Protein AF-A0A6S7GNX2-F1 (afdb_monomer)

pLDDT: mean 70.69, std 18.62, range [35.16, 94.69]

Structure (mmCIF, N/CA/C/O backbone):
data_AF-A0A6S7GNX2-F1
#
_entry.id   AF-A0A6S7GNX2-F1
#
loop_
_atom_site.group_PDB
_atom_site.id
_atom_site.type_symbol
_atom_site.label_atom_id
_atom_site.label_alt_id
_atom_site.label_comp_id
_atom_site.label_asym_id
_atom_site.label_entity_id
_atom_site.label_seq_id
_atom_site.pdbx_PDB_ins_code
_atom_site.Cartn_x
_atom_site.Cartn_y
_atom_site.Cartn_z
_atom_site.occupancy
_atom_site.B_iso_or_equiv
_atom_site.auth_seq_id
_atom_site.auth_comp_id
_atom_site.auth_asym_id
_atom_site.auth_atom_id
_atom_site.pdbx_PDB_model_num
ATOM 1 N N . MET A 1 1 ? 49.509 -29.973 0.282 1.00 56.88 1 MET A N 1
ATOM 2 C CA . MET A 1 1 ? 49.301 -30.378 -1.133 1.00 56.88 1 MET A CA 1
ATOM 3 C C . MET A 1 1 ? 48.163 -29.612 -1.832 1.00 56.88 1 MET A C 1
ATOM 5 O O . MET A 1 1 ? 48.288 -29.358 -3.022 1.00 56.88 1 MET A O 1
ATOM 9 N N . PHE A 1 2 ? 47.098 -29.191 -1.129 1.00 43.00 2 PHE A N 1
ATOM 10 C CA . PHE A 1 2 ? 45.955 -28.465 -1.721 1.00 43.00 2 PHE A CA 1
ATOM 11 C C . PHE A 1 2 ? 46.234 -26.996 -2.093 1.00 43.00 2 PHE A C 1
ATOM 13 O O . PHE A 1 2 ? 45.853 -26.565 -3.177 1.00 43.00 2 PHE A O 1
ATOM 20 N N . LEU A 1 3 ? 46.995 -26.259 -1.276 1.00 42.00 3 LEU A N 1
ATOM 21 C CA . LEU A 1 3 ? 47.320 -24.846 -1.542 1.00 42.00 3 LEU A CA 1
ATOM 22 C C . LEU A 1 3 ? 48.145 -24.640 -2.831 1.00 42.00 3 LEU A C 1
ATOM 24 O O . LEU A 1 3 ? 47.982 -23.649 -3.529 1.00 42.00 3 LEU A O 1
ATOM 28 N N . SER A 1 4 ? 48.963 -25.626 -3.219 1.00 51.81 4 SER A N 1
ATOM 29 C CA . SER A 1 4 ? 49.798 -25.559 -4.430 1.00 51.81 4 SER A CA 1
ATOM 30 C C . SER A 1 4 ? 49.011 -25.722 -5.738 1.00 51.81 4 SER A C 1
ATOM 32 O O . SER A 1 4 ? 49.467 -25.275 -6.793 1.00 51.81 4 SER A O 1
ATOM 34 N N . LYS A 1 5 ? 47.843 -26.376 -5.696 1.00 50.72 5 LYS A N 1
ATOM 35 C CA . LYS A 1 5 ? 46.992 -26.547 -6.883 1.00 50.72 5 LYS A CA 1
ATOM 36 C C . LYS A 1 5 ? 46.181 -25.284 -7.168 1.00 50.72 5 LYS A C 1
ATOM 38 O O . LYS A 1 5 ? 46.063 -24.906 -8.326 1.00 50.72 5 LYS A O 1
ATOM 43 N N . VAL A 1 6 ? 45.716 -24.597 -6.122 1.00 56.31 6 VAL A N 1
ATOM 44 C CA . VAL A 1 6 ? 44.942 -23.351 -6.245 1.00 56.31 6 VAL A CA 1
ATOM 45 C C . VAL A 1 6 ? 45.803 -22.215 -6.802 1.00 56.31 6 VAL A C 1
ATOM 47 O O . VAL A 1 6 ? 45.380 -21.543 -7.738 1.00 56.31 6 VAL A O 1
ATOM 50 N N . SER A 1 7 ? 47.049 -22.063 -6.336 1.00 53.38 7 SER A N 1
ATOM 51 C CA . SER A 1 7 ? 47.962 -21.051 -6.895 1.00 53.38 7 SER A CA 1
ATOM 52 C C . SER A 1 7 ? 48.277 -21.287 -8.372 1.00 53.38 7 SER A C 1
ATOM 54 O O . SER A 1 7 ? 48.359 -20.333 -9.136 1.00 53.38 7 SER A O 1
ATOM 56 N N . ARG A 1 8 ? 48.406 -22.549 -8.806 1.00 56.16 8 ARG A N 1
ATOM 57 C CA . ARG A 1 8 ? 48.623 -22.863 -10.227 1.00 56.16 8 ARG A CA 1
ATOM 58 C C . ARG A 1 8 ? 47.392 -22.582 -11.083 1.00 56.16 8 ARG A C 1
ATOM 60 O O . ARG A 1 8 ? 47.559 -22.182 -12.227 1.00 56.16 8 ARG A O 1
ATOM 67 N N . LEU A 1 9 ? 46.187 -22.760 -10.539 1.00 59.94 9 LEU A N 1
ATOM 68 C CA . LEU A 1 9 ? 44.942 -22.449 -11.242 1.00 59.94 9 LEU A CA 1
ATOM 69 C C . LEU A 1 9 ? 44.762 -20.935 -11.427 1.00 59.94 9 LEU A C 1
ATOM 71 O O . LEU A 1 9 ? 44.401 -20.496 -12.511 1.00 59.94 9 LEU A O 1
ATOM 75 N N . LEU A 1 10 ? 45.082 -20.145 -10.397 1.00 59.53 10 LEU A N 1
ATOM 76 C CA . LEU A 1 10 ? 45.008 -18.681 -10.446 1.00 59.53 10 LEU A CA 1
ATOM 77 C C . LEU A 1 10 ? 46.009 -18.073 -11.435 1.00 59.53 10 LEU A C 1
ATOM 79 O O . LEU A 1 10 ? 45.661 -17.141 -12.150 1.00 59.53 10 LEU A O 1
ATOM 83 N N . VAL A 1 11 ? 47.225 -18.625 -11.523 1.00 66.62 11 VAL A N 1
ATOM 84 C CA . VAL A 1 11 ? 48.216 -18.186 -12.521 1.00 66.62 11 VAL A CA 1
ATOM 85 C C . VAL A 1 11 ? 47.760 -18.541 -13.938 1.00 66.62 11 VAL A C 1
ATOM 87 O O . VAL A 1 11 ? 47.870 -17.709 -14.832 1.00 66.62 11 VAL A O 1
ATOM 90 N N . LYS A 1 12 ? 47.170 -19.728 -14.137 1.00 61.03 12 LYS A N 1
ATOM 91 C CA . LYS A 1 12 ? 46.652 -20.152 -15.447 1.00 61.03 12 LYS A CA 1
ATOM 92 C C . L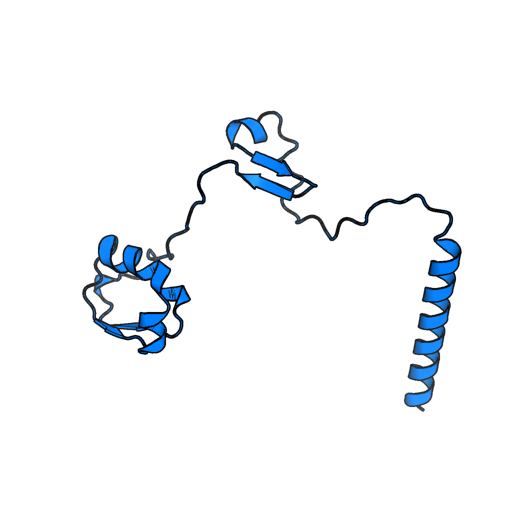YS A 1 12 ? 45.466 -19.305 -15.917 1.00 61.03 12 LYS A C 1
ATOM 94 O O . LYS A 1 12 ? 45.431 -18.916 -17.076 1.00 61.03 12 LYS A O 1
ATOM 99 N N . LEU A 1 13 ? 44.554 -18.967 -15.002 1.00 56.84 13 LEU A N 1
ATOM 100 C CA . LEU A 1 13 ? 43.444 -18.045 -15.268 1.00 56.84 13 LEU A CA 1
ATOM 101 C C . LEU A 1 13 ? 43.950 -16.626 -15.565 1.00 56.84 13 LEU A C 1
ATOM 103 O O . LEU A 1 13 ? 43.416 -15.951 -16.437 1.00 56.84 13 LEU A O 1
ATOM 107 N N . GLY A 1 14 ? 45.011 -16.182 -14.884 1.00 56.31 14 GLY A N 1
ATOM 108 C CA . GLY A 1 14 ? 45.657 -14.900 -15.170 1.00 56.31 14 GLY A CA 1
ATOM 109 C C . GLY A 1 14 ? 46.308 -14.843 -16.557 1.00 56.31 14 GLY A C 1
ATOM 110 O O . GLY A 1 14 ? 46.213 -13.821 -17.233 1.00 56.31 14 GLY A O 1
ATOM 111 N N . GLU A 1 15 ? 46.935 -15.934 -17.005 1.00 58.47 15 GLU A N 1
ATOM 112 C CA . GLU A 1 15 ? 47.533 -16.028 -18.344 1.00 58.47 15 GLU A CA 1
ATOM 113 C C . GLU A 1 15 ? 46.485 -16.161 -19.462 1.00 58.47 15 GLU A C 1
ATOM 115 O O . GLU A 1 15 ? 46.667 -15.558 -20.520 1.00 58.47 15 GLU A O 1
ATOM 120 N N . GLU A 1 16 ? 45.375 -16.876 -19.237 1.00 53.22 16 GLU A N 1
ATOM 121 C CA . GLU A 1 16 ? 44.247 -16.939 -20.185 1.00 53.22 16 GLU A CA 1
ATOM 122 C C . GLU A 1 16 ? 43.601 -15.563 -20.381 1.00 53.22 16 GLU A C 1
ATOM 124 O O . GLU A 1 16 ? 43.487 -15.102 -21.516 1.00 53.22 16 GLU A O 1
ATOM 129 N N . MET A 1 17 ? 43.310 -14.840 -19.293 1.00 54.56 17 MET A N 1
ATOM 130 C CA . MET A 1 17 ? 42.732 -13.493 -19.392 1.00 54.56 17 MET A CA 1
ATOM 131 C C . MET A 1 17 ? 43.660 -12.497 -20.106 1.00 54.56 17 MET A C 1
ATOM 133 O O . MET A 1 17 ? 43.188 -11.609 -20.814 1.00 54.56 17 MET A O 1
ATOM 137 N N . ASN A 1 18 ? 44.981 -12.635 -19.951 1.00 49.16 18 ASN A N 1
ATOM 138 C CA . ASN A 1 18 ? 45.947 -11.753 -20.614 1.00 49.16 18 ASN A CA 1
ATOM 139 C C . ASN A 1 18 ? 46.123 -12.086 -22.110 1.00 49.16 18 ASN A C 1
ATOM 141 O O . ASN A 1 18 ? 46.369 -11.192 -22.924 1.00 49.16 18 ASN A O 1
ATOM 145 N N . ASN A 1 19 ? 45.973 -13.358 -22.492 1.00 50.78 19 ASN A N 1
ATOM 146 C CA . ASN A 1 19 ? 45.985 -13.771 -23.896 1.00 50.78 19 ASN A CA 1
ATOM 147 C C . ASN A 1 19 ? 44.706 -13.345 -24.631 1.00 50.78 19 ASN A C 1
ATOM 149 O O . ASN A 1 19 ? 44.801 -12.892 -25.773 1.00 50.78 19 ASN A O 1
ATOM 153 N N . ASP A 1 20 ? 43.549 -13.379 -23.965 1.00 53.59 20 ASP A N 1
ATOM 154 C CA . ASP A 1 20 ? 42.289 -12.860 -24.513 1.00 53.59 20 ASP A CA 1
ATOM 155 C C . ASP A 1 20 ? 42.334 -11.336 -24.695 1.00 53.59 20 ASP A C 1
ATOM 157 O O . ASP A 1 20 ? 41.870 -10.810 -25.710 1.00 53.59 20 ASP A O 1
ATOM 161 N N . PHE A 1 21 ? 42.981 -10.621 -23.768 1.00 44.75 21 PHE A N 1
ATOM 162 C CA . PHE A 1 21 ? 43.149 -9.170 -23.869 1.00 44.75 21 PHE A CA 1
ATOM 163 C C . PHE A 1 21 ? 44.068 -8.768 -25.034 1.00 44.75 21 PHE A C 1
ATOM 165 O O . PHE A 1 21 ? 43.768 -7.824 -25.763 1.00 44.75 21 PHE A O 1
ATOM 172 N N . ARG A 1 22 ? 45.154 -9.520 -25.279 1.00 44.91 22 ARG A N 1
ATOM 173 C CA . ARG A 1 22 ? 46.060 -9.281 -26.422 1.00 44.91 22 ARG A CA 1
ATOM 174 C C . ARG A 1 22 ? 45.452 -9.656 -27.777 1.00 44.91 22 ARG A C 1
ATOM 176 O O . ARG A 1 22 ? 45.871 -9.090 -28.783 1.00 44.91 22 ARG A O 1
ATOM 183 N N . ASN A 1 23 ? 44.475 -10.563 -27.821 1.00 46.38 23 ASN A N 1
ATOM 184 C CA . ASN A 1 23 ? 43.753 -10.910 -29.053 1.00 46.38 23 ASN A CA 1
ATOM 185 C C . ASN A 1 23 ? 42.546 -9.989 -29.338 1.00 46.38 23 ASN A C 1
ATOM 187 O O . ASN A 1 23 ? 42.020 -9.998 -30.452 1.00 46.38 23 ASN A O 1
ATOM 191 N N . GLY A 1 24 ? 42.120 -9.178 -28.364 1.00 46.00 24 GLY A N 1
ATOM 192 C CA . GLY A 1 24 ? 40.942 -8.308 -28.453 1.00 46.00 24 GLY A CA 1
ATOM 193 C C . GLY A 1 24 ? 41.124 -6.997 -29.230 1.00 46.00 24 GLY A C 1
ATOM 194 O O . GLY A 1 24 ? 40.130 -6.366 -29.583 1.00 46.00 24 GLY A O 1
ATOM 195 N N . GLU A 1 25 ? 42.352 -6.584 -29.566 1.00 46.84 25 GLU A N 1
ATOM 196 C CA . GLU A 1 25 ? 42.580 -5.299 -30.258 1.00 46.84 25 GLU A CA 1
ATOM 197 C C . GLU A 1 25 ? 42.213 -5.301 -31.759 1.00 46.84 25 GLU A C 1
ATOM 199 O O . GLU A 1 25 ? 42.242 -4.249 -32.394 1.00 46.84 25 GLU A O 1
ATOM 204 N N . ASN A 1 26 ? 41.792 -6.436 -32.337 1.00 45.75 26 ASN A N 1
ATOM 205 C CA . ASN A 1 26 ? 41.364 -6.516 -33.745 1.00 45.75 26 ASN A CA 1
ATOM 206 C C . ASN A 1 26 ? 39.874 -6.839 -33.967 1.00 45.75 26 ASN A C 1
ATOM 208 O O . ASN A 1 26 ? 39.471 -7.113 -35.100 1.00 45.75 26 ASN A O 1
ATOM 212 N N . MET A 1 27 ? 39.019 -6.745 -32.942 1.00 42.28 27 MET A N 1
ATOM 213 C CA . MET A 1 27 ? 37.566 -6.861 -33.121 1.00 42.28 27 MET A CA 1
ATOM 214 C C . MET A 1 27 ? 36.859 -5.546 -32.805 1.00 42.28 27 MET A C 1
ATOM 216 O O . MET A 1 27 ? 36.825 -5.056 -31.682 1.00 42.28 27 MET A O 1
ATOM 220 N N . LYS A 1 28 ? 36.309 -4.971 -33.880 1.00 38.53 28 LYS A N 1
ATOM 221 C CA . LYS A 1 28 ? 35.433 -3.801 -33.918 1.00 38.53 28 LYS A CA 1
ATOM 222 C C . LYS A 1 28 ? 34.519 -3.745 -32.695 1.00 38.53 28 LYS A C 1
ATOM 224 O O . LYS A 1 28 ? 33.837 -4.715 -32.386 1.00 38.53 28 LYS A O 1
ATOM 229 N N . LYS A 1 29 ? 34.466 -2.553 -32.094 1.00 39.62 29 LYS A N 1
ATOM 230 C CA . LYS A 1 29 ? 33.488 -2.098 -31.101 1.00 39.62 29 LYS A CA 1
ATOM 231 C C . LYS A 1 29 ? 32.082 -2.625 -31.428 1.00 39.62 29 LYS A C 1
ATOM 233 O O . LYS A 1 29 ? 31.356 -2.014 -32.207 1.0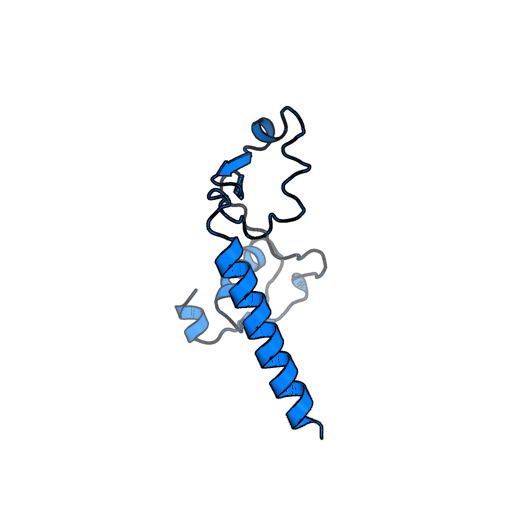0 39.62 29 LYS A O 1
ATOM 238 N N . GLN A 1 30 ? 31.699 -3.738 -30.817 1.00 35.16 30 GLN A N 1
ATOM 239 C CA . GLN A 1 30 ? 30.307 -4.100 -30.602 1.00 35.16 30 GLN A CA 1
ATOM 240 C C . GLN A 1 30 ? 30.061 -3.944 -29.110 1.00 35.16 30 GLN A C 1
ATOM 242 O O . GLN A 1 30 ? 30.657 -4.634 -28.288 1.00 35.16 30 GLN A O 1
ATOM 247 N N . SER A 1 31 ? 29.236 -2.953 -28.787 1.00 39.94 31 SER A N 1
ATOM 248 C CA . SER A 1 31 ? 28.731 -2.709 -27.445 1.00 39.94 31 SER A CA 1
ATOM 249 C C . SER A 1 31 ? 28.093 -4.001 -26.928 1.00 39.94 31 SER A C 1
ATOM 251 O O . SER A 1 31 ? 27.115 -4.476 -27.505 1.00 39.94 31 SER A O 1
ATOM 253 N N . GLN A 1 32 ? 28.688 -4.608 -25.899 1.00 37.97 32 GLN A N 1
ATOM 254 C CA . GLN A 1 32 ? 28.132 -5.777 -25.226 1.00 37.97 32 GLN A CA 1
ATOM 255 C C . GLN A 1 32 ? 26.819 -5.366 -24.557 1.00 37.97 32 GLN A C 1
ATOM 257 O O . GLN A 1 32 ? 26.814 -4.718 -23.513 1.00 37.97 32 GLN A O 1
ATOM 262 N N . SER A 1 33 ? 25.697 -5.746 -25.167 1.00 39.41 33 SER A N 1
ATOM 263 C CA . SER A 1 33 ? 24.396 -5.728 -24.511 1.00 39.41 33 SER A CA 1
ATOM 264 C C . SER A 1 33 ? 24.425 -6.744 -23.369 1.00 39.41 33 SER A C 1
ATOM 266 O O . SER A 1 33 ? 24.460 -7.954 -23.613 1.00 39.41 33 SER A O 1
ATOM 268 N N . PHE A 1 34 ? 24.430 -6.249 -22.134 1.00 37.19 34 PHE A N 1
ATOM 269 C CA . PHE A 1 34 ? 24.110 -7.037 -20.948 1.00 37.19 34 PHE A CA 1
ATOM 270 C C . PHE A 1 34 ? 22.736 -7.695 -21.181 1.00 37.19 34 PHE A C 1
ATOM 272 O O . PHE A 1 34 ? 21.842 -7.051 -21.724 1.00 37.19 34 PHE A O 1
ATOM 279 N N . GLY A 1 35 ? 22.632 -8.999 -20.905 1.00 39.69 35 GLY A N 1
ATOM 280 C CA . GLY A 1 35 ? 21.615 -9.919 -21.434 1.00 39.69 35 GLY A CA 1
ATOM 281 C C . GLY A 1 35 ? 20.212 -9.337 -21.625 1.00 39.69 35 GLY A C 1
ATOM 282 O O . GLY A 1 35 ? 19.587 -8.872 -20.677 1.00 39.69 35 GLY A O 1
ATOM 283 N N . LYS A 1 36 ? 19.706 -9.417 -22.861 1.00 48.81 36 LYS A N 1
ATOM 284 C CA . LYS A 1 36 ? 18.319 -9.067 -23.181 1.00 48.81 36 LYS A CA 1
ATOM 285 C C . LYS A 1 36 ? 17.368 -10.014 -22.423 1.00 48.81 36 LYS A C 1
ATOM 287 O O . LYS A 1 36 ? 17.572 -11.229 -22.516 1.00 48.81 36 LYS A O 1
ATOM 292 N N . PRO A 1 37 ? 16.358 -9.507 -21.692 1.00 48.22 37 PRO A N 1
ATOM 293 C CA . PRO A 1 37 ? 15.378 -10.348 -21.012 1.00 48.22 37 PRO A CA 1
ATOM 294 C C . PRO A 1 37 ? 14.610 -11.210 -22.025 1.00 48.22 37 PRO A C 1
ATOM 296 O O . PRO A 1 37 ? 14.327 -10.787 -23.146 1.00 48.22 37 PRO A O 1
ATOM 299 N N . TRP A 1 38 ? 14.290 -12.440 -21.625 1.00 41.50 38 TRP A N 1
ATOM 300 C CA . TRP A 1 38 ? 13.780 -13.524 -22.475 1.00 41.50 38 TRP A CA 1
ATOM 301 C C . TRP A 1 38 ? 12.392 -13.278 -23.100 1.00 41.50 38 TRP A C 1
ATOM 303 O O . TRP A 1 38 ? 11.967 -14.080 -23.918 1.00 41.50 38 TRP A O 1
ATOM 313 N N . PHE A 1 39 ? 11.716 -12.169 -22.785 1.00 45.75 39 PHE A N 1
ATOM 314 C CA . PHE A 1 39 ? 10.383 -11.833 -23.308 1.00 45.75 39 PHE A CA 1
ATOM 315 C C . PHE A 1 39 ? 10.398 -10.831 -24.481 1.00 45.75 39 PHE A C 1
ATOM 317 O O . PHE A 1 39 ? 9.407 -10.676 -25.185 1.00 45.75 39 PHE A O 1
ATOM 324 N N . ALA A 1 40 ? 11.518 -10.138 -24.717 1.00 52.88 40 ALA A N 1
ATOM 325 C CA . ALA A 1 40 ? 11.542 -8.963 -25.597 1.00 52.88 40 ALA A CA 1
ATOM 326 C C . ALA A 1 40 ? 11.551 -9.275 -27.107 1.00 52.88 40 ALA A C 1
ATOM 328 O O . ALA A 1 40 ? 11.279 -8.386 -27.904 1.00 52.88 40 ALA A O 1
ATOM 329 N N . ARG A 1 41 ? 11.893 -10.504 -27.522 1.00 53.41 41 ARG A N 1
ATOM 330 C CA . ARG A 1 41 ? 12.060 -10.836 -28.951 1.00 53.41 41 ARG A CA 1
ATOM 331 C C . ARG A 1 41 ? 10.780 -11.296 -29.641 1.00 53.41 41 ARG A C 1
ATOM 333 O O . ARG A 1 41 ? 10.612 -11.010 -30.810 1.00 53.41 41 ARG A O 1
ATOM 340 N N . GLU A 1 42 ? 9.891 -11.994 -28.945 1.00 57.19 42 GLU A N 1
ATOM 341 C CA . GLU A 1 42 ? 8.784 -12.698 -29.613 1.00 57.19 42 GLU A CA 1
ATOM 342 C C . GLU A 1 42 ? 7.574 -11.797 -29.901 1.00 57.19 42 GLU A C 1
ATOM 344 O O . GLU A 1 42 ? 6.813 -12.079 -30.820 1.00 57.19 42 GLU A O 1
ATOM 349 N N . LEU A 1 43 ? 7.414 -10.694 -29.162 1.00 54.34 43 LEU A N 1
ATOM 350 C CA . LEU A 1 43 ? 6.273 -9.785 -29.318 1.00 54.34 43 LEU A CA 1
ATOM 351 C C . LEU A 1 43 ? 6.515 -8.657 -30.332 1.00 54.34 43 LEU A C 1
ATOM 353 O O . LEU A 1 43 ? 5.568 -8.173 -30.941 1.00 54.34 43 LEU A O 1
ATOM 357 N N . GLN A 1 44 ? 7.772 -8.246 -30.532 1.00 57.75 44 GLN A N 1
ATOM 358 C CA . GLN A 1 44 ? 8.125 -7.163 -31.462 1.00 57.75 44 GLN A CA 1
ATOM 359 C C . GLN A 1 44 ? 8.069 -7.591 -32.938 1.00 57.75 44 GLN A C 1
ATOM 361 O O . GLN A 1 44 ? 7.913 -6.742 -33.810 1.00 57.75 44 GLN A O 1
ATOM 366 N N . ASP A 1 45 ? 8.180 -8.894 -33.215 1.00 58.69 45 ASP A N 1
ATOM 367 C CA . ASP A 1 45 ? 8.199 -9.449 -34.575 1.00 58.69 45 ASP A CA 1
ATOM 368 C C . ASP A 1 45 ? 6.784 -9.656 -35.162 1.00 58.69 45 ASP A C 1
ATOM 370 O O . ASP A 1 45 ? 6.636 -10.050 -36.321 1.00 58.69 45 ASP A O 1
ATOM 374 N N . ILE A 1 46 ? 5.730 -9.395 -34.379 1.00 63.19 46 ILE A N 1
ATOM 375 C CA . ILE A 1 46 ? 4.337 -9.465 -34.830 1.00 63.19 46 ILE A CA 1
ATOM 376 C C . ILE A 1 46 ? 3.964 -8.103 -35.434 1.00 63.19 46 ILE A C 1
ATOM 378 O O . ILE A 1 46 ? 3.807 -7.117 -34.713 1.00 63.19 46 ILE A O 1
ATOM 382 N N . GLU A 1 47 ? 3.834 -8.038 -36.765 1.00 54.56 47 GLU A N 1
ATOM 383 C CA . GLU A 1 47 ? 3.453 -6.814 -37.486 1.00 54.56 47 GLU A CA 1
ATOM 384 C C . GLU A 1 47 ? 2.156 -6.212 -36.908 1.00 54.56 47 GLU A C 1
ATOM 386 O O . GLU A 1 47 ? 1.099 -6.838 -36.951 1.00 54.56 47 GLU A O 1
ATOM 391 N N . GLY A 1 48 ? 2.250 -4.991 -36.367 1.00 60.44 48 GLY A N 1
ATOM 392 C CA . GLY A 1 48 ? 1.131 -4.241 -35.779 1.00 60.44 48 GLY A CA 1
ATOM 393 C C . GLY A 1 48 ? 1.009 -4.309 -34.249 1.00 60.44 48 GLY A C 1
ATOM 394 O O . GLY A 1 48 ? 0.362 -3.435 -33.677 1.00 60.44 48 GLY A O 1
ATOM 395 N N . PHE A 1 49 ? 1.682 -5.251 -33.572 1.00 61.50 49 PHE A N 1
ATOM 396 C CA . PHE A 1 49 ? 1.559 -5.436 -32.113 1.00 61.50 49 PHE A CA 1
ATOM 397 C C . PHE A 1 49 ? 2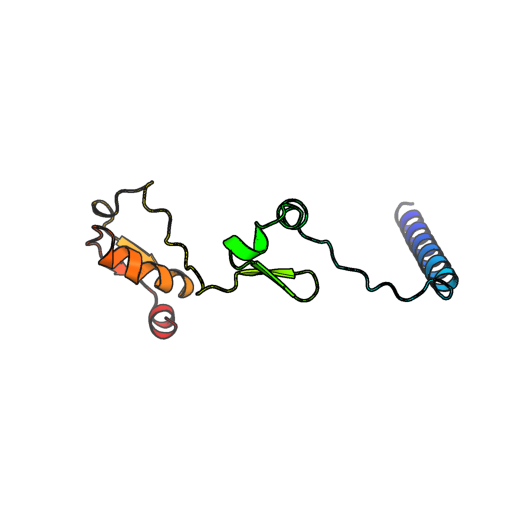.123 -4.269 -31.289 1.00 61.50 49 PHE A C 1
ATOM 399 O O . PHE A 1 49 ? 1.633 -3.957 -30.203 1.00 61.50 49 PHE A O 1
ATOM 406 N N . ALA A 1 50 ? 3.162 -3.605 -31.797 1.00 60.25 50 ALA A N 1
ATOM 407 C CA . ALA A 1 50 ? 3.761 -2.458 -31.122 1.00 60.25 50 ALA A CA 1
ATOM 408 C C . ALA A 1 50 ? 2.884 -1.196 -31.213 1.00 60.25 50 ALA A C 1
ATOM 410 O O . ALA A 1 50 ? 2.723 -0.500 -30.213 1.00 60.25 50 ALA A O 1
ATOM 411 N N . ASP A 1 51 ? 2.281 -0.943 -32.381 1.00 62.34 51 ASP A N 1
ATOM 412 C CA . ASP A 1 51 ? 1.427 0.228 -32.622 1.00 62.34 51 ASP A CA 1
ATOM 413 C C . ASP A 1 51 ? 0.077 0.114 -31.896 1.00 62.34 51 ASP A C 1
ATOM 415 O O . ASP A 1 51 ? -0.465 1.120 -31.445 1.00 62.34 51 ASP A O 1
ATOM 419 N N . GLU A 1 52 ? -0.470 -1.098 -31.746 1.00 68.00 52 GLU A N 1
ATOM 420 C CA . GLU A 1 52 ? -1.748 -1.312 -31.049 1.00 68.00 52 GLU A CA 1
ATOM 421 C C . GLU A 1 52 ? -1.625 -1.264 -29.514 1.00 68.00 52 GLU A C 1
ATOM 423 O O . GLU A 1 52 ? -2.599 -0.941 -28.835 1.00 68.00 52 GLU A O 1
ATOM 428 N N . ASN A 1 53 ? -0.434 -1.539 -28.966 1.00 66.75 53 ASN A N 1
ATOM 429 C CA . ASN A 1 53 ? -0.175 -1.592 -27.520 1.00 66.75 53 ASN A CA 1
ATOM 430 C C . ASN A 1 53 ? 0.711 -0.439 -27.010 1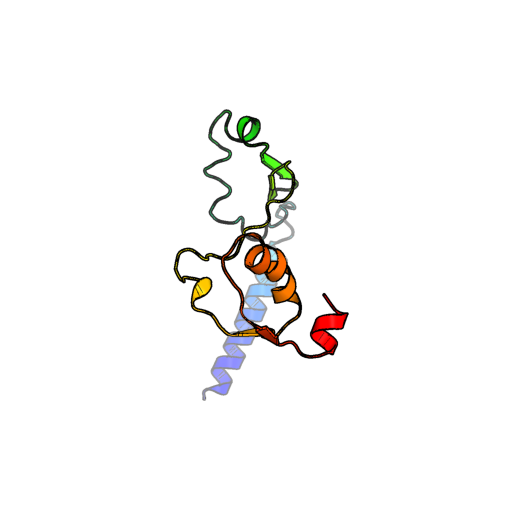.00 66.75 53 ASN A C 1
ATOM 432 O O . ASN A 1 53 ? 1.204 -0.506 -25.884 1.00 66.75 53 ASN A O 1
ATOM 436 N N . ASN A 1 54 ? 0.935 0.602 -27.824 1.00 79.81 54 ASN A N 1
ATOM 437 C CA . ASN A 1 54 ? 1.789 1.751 -27.494 1.00 79.81 54 ASN A CA 1
ATOM 438 C C . ASN A 1 54 ? 3.191 1.340 -27.003 1.00 79.81 54 ASN A C 1
ATOM 440 O O . ASN A 1 54 ? 3.707 1.881 -26.028 1.00 79.81 54 ASN A O 1
ATOM 444 N N . ILE A 1 55 ? 3.813 0.347 -27.634 1.00 83.75 55 ILE A N 1
ATOM 445 C CA . ILE A 1 55 ? 5.106 -0.184 -27.193 1.00 83.75 55 ILE A CA 1
ATOM 446 C C . ILE A 1 55 ? 6.241 0.554 -27.910 1.00 83.75 55 ILE A C 1
ATOM 448 O O . ILE A 1 55 ? 6.312 0.556 -29.137 1.00 83.75 55 ILE A O 1
ATOM 452 N N . ILE A 1 56 ? 7.175 1.122 -27.147 1.00 84.12 56 ILE A N 1
ATOM 453 C CA . ILE A 1 56 ? 8.344 1.847 -27.663 1.00 84.12 56 ILE A CA 1
ATOM 454 C C . ILE A 1 56 ? 9.645 1.115 -27.309 1.00 84.12 56 ILE A C 1
ATOM 456 O O . ILE A 1 56 ? 9.851 0.692 -26.173 1.00 84.12 56 ILE A O 1
ATOM 460 N N . ASP A 1 57 ? 10.557 0.977 -28.275 1.00 83.56 57 ASP A N 1
ATOM 461 C CA . ASP A 1 57 ? 11.925 0.501 -28.029 1.00 83.56 57 ASP A CA 1
ATOM 462 C C . ASP A 1 57 ? 12.874 1.701 -27.914 1.00 83.56 57 ASP A C 1
ATOM 464 O O . ASP A 1 57 ? 13.044 2.475 -28.861 1.00 83.56 57 ASP A O 1
ATOM 468 N N . ILE A 1 58 ? 13.505 1.857 -26.749 1.00 83.56 58 ILE A N 1
ATOM 469 C CA . ILE A 1 58 ? 14.535 2.866 -26.508 1.00 83.56 58 ILE A CA 1
ATOM 470 C C . ILE A 1 58 ? 15.816 2.162 -26.066 1.00 83.56 58 ILE A C 1
ATOM 472 O O . ILE A 1 58 ? 15.901 1.581 -24.983 1.00 83.56 58 ILE A O 1
ATOM 476 N N . ALA A 1 59 ? 16.855 2.273 -26.898 1.00 81.00 59 ALA A N 1
ATOM 477 C CA . ALA A 1 59 ? 18.184 1.715 -26.641 1.00 81.00 59 ALA A CA 1
ATOM 478 C C . ALA A 1 59 ? 18.192 0.192 -26.366 1.00 81.00 59 ALA A C 1
ATOM 480 O O . ALA A 1 59 ? 19.074 -0.302 -25.658 1.00 81.00 59 ALA A O 1
ATOM 481 N N . GLY A 1 60 ? 17.249 -0.560 -26.947 1.00 80.81 60 GLY A N 1
ATOM 482 C CA . GLY A 1 60 ? 17.113 -2.006 -26.766 1.00 80.81 60 GLY A CA 1
ATOM 483 C C . GLY A 1 60 ? 16.306 -2.411 -25.531 1.00 80.81 60 GLY A C 1
ATOM 484 O O . GLY A 1 60 ? 16.308 -3.596 -25.188 1.00 80.81 60 GLY A O 1
ATOM 485 N N . ASN A 1 61 ? 15.656 -1.450 -24.869 1.00 77.81 61 ASN A N 1
ATOM 486 C CA . ASN A 1 61 ? 14.701 -1.675 -23.791 1.00 77.81 61 ASN A CA 1
ATOM 487 C C . ASN A 1 61 ? 13.295 -1.339 -24.282 1.00 77.81 61 ASN A C 1
ATOM 489 O O . ASN A 1 61 ? 13.094 -0.345 -24.975 1.00 77.81 61 ASN A O 1
ATOM 493 N N . VAL A 1 62 ? 12.333 -2.157 -23.877 1.00 82.44 62 VAL A N 1
ATOM 494 C CA . VAL A 1 62 ? 10.931 -2.028 -24.268 1.00 82.44 62 VAL A CA 1
ATOM 495 C C . VAL A 1 62 ? 10.175 -1.280 -23.178 1.00 82.44 62 VAL A C 1
ATOM 497 O O . VAL A 1 62 ? 10.250 -1.667 -22.011 1.00 82.44 62 VAL A O 1
ATOM 500 N N . PHE A 1 63 ? 9.457 -0.229 -23.552 1.00 82.31 63 PHE A N 1
ATOM 501 C CA . PHE A 1 63 ? 8.604 0.562 -22.670 1.00 82.31 63 PHE A CA 1
ATOM 502 C C . PHE A 1 63 ? 7.190 0.632 -23.242 1.00 82.31 63 PHE A C 1
ATOM 504 O O . PHE A 1 63 ? 6.988 0.419 -24.435 1.00 82.31 63 PHE A O 1
ATOM 511 N N . VAL A 1 64 ? 6.224 0.947 -22.387 1.00 85.81 64 VAL A N 1
ATOM 512 C CA . VAL A 1 64 ? 4.845 1.226 -22.786 1.00 85.81 64 VAL A CA 1
ATOM 513 C C . VAL A 1 64 ? 4.637 2.733 -22.674 1.00 85.81 64 VAL A C 1
ATOM 515 O O . VAL A 1 64 ? 4.870 3.309 -21.612 1.00 85.81 64 VAL A O 1
ATOM 518 N N . ASP A 1 65 ? 4.253 3.371 -23.774 1.00 84.94 65 ASP A N 1
ATOM 519 C CA . ASP A 1 65 ? 3.896 4.788 -23.857 1.00 84.94 65 ASP A CA 1
ATOM 520 C C . ASP A 1 65 ? 2.449 4.980 -23.375 1.00 84.94 65 ASP A C 1
ATOM 522 O O . ASP A 1 65 ? 1.521 5.255 -24.136 1.00 84.94 65 ASP A O 1
ATOM 526 N N . SER A 1 66 ? 2.243 4.729 -22.083 1.00 83.00 66 SER A N 1
ATOM 527 C CA . SER A 1 66 ? 0.973 4.905 -21.382 1.00 83.00 66 SER A CA 1
ATOM 528 C C . SER A 1 66 ? 1.205 5.496 -19.995 1.00 83.00 66 SER A C 1
ATOM 530 O O . SER A 1 66 ? 2.330 5.545 -19.491 1.00 83.00 66 SER A O 1
ATOM 532 N N . GLU A 1 67 ? 0.125 5.923 -19.341 1.00 83.88 67 GLU A N 1
ATOM 533 C CA . GLU A 1 67 ? 0.186 6.220 -17.912 1.00 83.88 67 GLU A CA 1
ATOM 534 C C . GLU A 1 67 ? 0.635 4.964 -17.137 1.00 83.88 67 GLU A C 1
ATOM 536 O O . GLU A 1 67 ? 0.281 3.844 -17.525 1.00 83.88 67 GLU A O 1
ATOM 541 N N . PRO A 1 68 ? 1.451 5.121 -16.078 1.00 81.69 68 PRO A N 1
ATOM 542 C CA . PRO A 1 68 ? 1.941 3.989 -15.309 1.00 81.69 68 PRO A CA 1
ATOM 543 C C . PRO A 1 68 ? 0.785 3.310 -14.576 1.00 81.69 68 PRO A C 1
ATOM 545 O O . PRO A 1 68 ? 0.089 3.929 -13.772 1.00 81.69 68 PRO A O 1
ATOM 548 N N . GLU A 1 69 ? 0.617 2.017 -14.818 1.00 80.88 69 GLU A N 1
ATOM 549 C CA . GLU A 1 69 ? -0.351 1.202 -14.098 1.00 80.88 69 GLU A CA 1
ATOM 550 C C . GLU A 1 69 ? 0.246 0.738 -12.764 1.00 80.88 69 GLU A C 1
ATOM 552 O O . GLU A 1 69 ? 1.322 0.134 -12.715 1.00 80.88 69 GLU A O 1
ATOM 557 N N . VAL A 1 70 ? -0.450 1.028 -11.664 1.00 80.94 70 VAL A N 1
ATOM 558 C CA . VAL A 1 70 ? -0.094 0.518 -10.337 1.00 80.94 70 VAL A CA 1
ATOM 559 C C . VAL A 1 70 ? -0.976 -0.685 -10.050 1.00 80.94 70 VAL A C 1
ATOM 561 O O . VAL A 1 70 ? -2.191 -0.555 -9.917 1.00 80.94 70 VAL A O 1
ATOM 564 N N . LEU A 1 71 ? -0.354 -1.857 -9.946 1.00 79.62 71 LEU A N 1
ATOM 565 C CA . LEU A 1 71 ? -1.077 -3.088 -9.661 1.00 79.62 71 LEU A CA 1
ATOM 566 C C . LEU A 1 71 ? -1.569 -3.087 -8.206 1.00 79.62 71 LEU A C 1
ATOM 568 O O . LEU A 1 71 ? -0.760 -2.876 -7.292 1.00 79.62 71 LEU A O 1
ATOM 572 N N . PRO A 1 72 ? -2.870 -3.329 -7.967 1.00 77.12 72 PRO A N 1
ATOM 573 C CA . PRO A 1 72 ? -3.379 -3.495 -6.618 1.00 77.12 72 PRO A CA 1
ATOM 574 C C . PRO A 1 72 ? -2.849 -4.798 -5.998 1.00 77.12 72 PRO A C 1
ATOM 576 O O . PRO A 1 72 ? -2.445 -5.719 -6.716 1.00 77.12 72 PRO A O 1
ATOM 579 N N . PRO A 1 73 ? -2.851 -4.910 -4.660 1.00 77.00 73 PRO A N 1
ATOM 580 C CA . PRO A 1 73 ? -2.561 -6.177 -4.001 1.00 77.00 73 PRO A CA 1
ATOM 581 C C 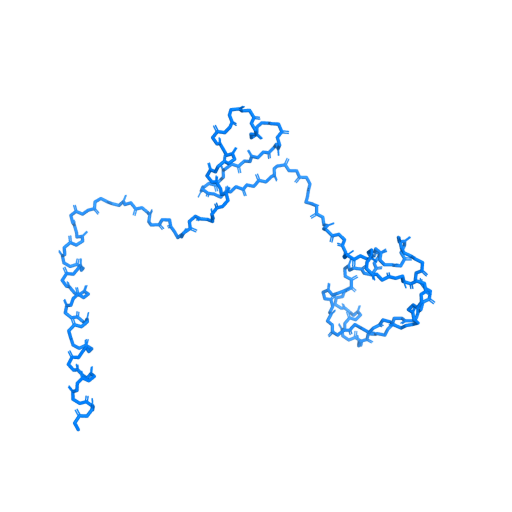. PRO A 1 73 ? -3.595 -7.241 -4.400 1.00 77.00 73 PRO A C 1
ATOM 583 O O . PRO A 1 73 ? -4.777 -6.938 -4.555 1.00 77.00 73 PRO A O 1
ATOM 586 N N . GLU A 1 74 ? -3.169 -8.500 -4.513 1.00 77.12 74 GLU A N 1
ATOM 587 C CA . GLU A 1 74 ? -4.097 -9.610 -4.746 1.00 77.12 74 GLU A CA 1
ATOM 588 C C . GLU A 1 74 ? -4.946 -9.859 -3.491 1.00 77.12 74 GLU A C 1
ATOM 590 O O . GLU A 1 74 ? -4.496 -10.471 -2.521 1.00 77.12 74 GLU A O 1
ATOM 595 N N . VAL A 1 75 ? -6.179 -9.348 -3.504 1.00 70.00 75 VAL A N 1
ATOM 596 C CA . VAL A 1 75 ? -7.134 -9.450 -2.387 1.00 70.00 75 VAL A CA 1
ATOM 597 C C . VAL A 1 75 ? -8.134 -10.598 -2.543 1.00 70.00 75 VAL A C 1
ATOM 599 O O . VAL A 1 75 ? -8.747 -10.999 -1.563 1.00 70.00 75 VAL A O 1
ATOM 602 N N . ASP A 1 76 ? -8.250 -11.200 -3.729 1.00 70.25 76 ASP A N 1
ATOM 603 C CA . ASP A 1 76 ? -9.242 -12.253 -4.019 1.00 70.25 76 ASP A CA 1
ATOM 604 C C . ASP A 1 76 ? -9.032 -13.553 -3.223 1.00 70.25 76 ASP A C 1
ATOM 606 O O . ASP A 1 76 ? -9.923 -14.399 -3.133 1.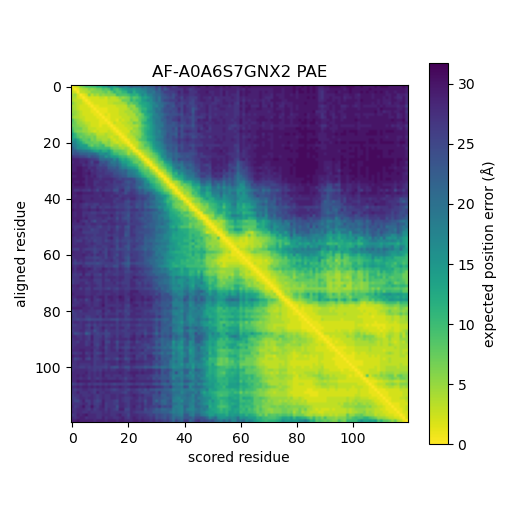00 70.25 76 ASP A O 1
ATOM 610 N N . LEU A 1 77 ? -7.855 -13.724 -2.620 1.00 72.62 77 LEU A N 1
ATOM 611 C CA . LEU A 1 77 ? -7.516 -14.883 -1.794 1.00 72.62 77 LEU A CA 1
ATOM 612 C C . LEU A 1 77 ? -8.010 -14.752 -0.342 1.00 72.62 77 LEU A C 1
ATOM 614 O O . LEU A 1 77 ? -8.038 -15.756 0.374 1.00 72.62 77 LEU A O 1
ATOM 618 N N . LEU A 1 78 ? -8.376 -13.544 0.109 1.00 82.50 78 LEU A N 1
ATOM 619 C CA . LEU A 1 78 ? -8.696 -13.253 1.507 1.00 82.50 78 LEU A CA 1
ATOM 620 C C . LEU A 1 78 ? -9.830 -12.230 1.632 1.00 82.50 78 LEU A C 1
ATOM 622 O O . LEU A 1 78 ? -9.719 -11.096 1.178 1.00 82.50 78 LEU A O 1
ATOM 626 N N . ASP A 1 79 ? -10.890 -12.592 2.355 1.00 86.44 79 ASP A N 1
ATOM 627 C CA . ASP A 1 79 ? -11.945 -11.637 2.691 1.00 86.44 79 ASP A CA 1
ATOM 628 C C . ASP A 1 79 ? -11.469 -10.640 3.760 1.00 86.44 79 ASP A C 1
ATOM 630 O O . ASP A 1 79 ? -11.363 -10.962 4.949 1.00 86.44 79 ASP A O 1
ATOM 634 N N . MET A 1 80 ? -11.221 -9.406 3.322 1.00 89.00 80 MET A N 1
ATOM 635 C CA . MET A 1 80 ? -10.766 -8.299 4.165 1.00 89.00 80 MET A CA 1
ATOM 636 C C . MET A 1 80 ? -11.781 -7.883 5.240 1.00 89.00 80 MET A C 1
ATOM 638 O O . MET A 1 80 ? -11.389 -7.228 6.205 1.00 89.00 80 MET A O 1
ATOM 642 N N . SER A 1 81 ? -13.054 -8.289 5.133 1.00 90.38 81 SER A N 1
ATOM 643 C CA . SER A 1 81 ? -14.059 -8.031 6.177 1.00 90.38 81 SER A CA 1
ATOM 644 C C . SER A 1 81 ? -13.779 -8.784 7.484 1.00 90.38 81 SER A C 1
ATOM 646 O O . SER A 1 81 ? -14.210 -8.364 8.556 1.00 90.38 81 SER A O 1
ATOM 648 N N . THR A 1 82 ? -13.026 -9.886 7.402 1.00 91.81 82 THR A N 1
ATOM 649 C CA . THR A 1 82 ? -12.660 -10.728 8.552 1.00 91.81 82 THR A CA 1
ATOM 650 C C . THR A 1 82 ? -11.381 -10.270 9.253 1.00 91.81 82 THR A C 1
ATOM 652 O O . THR A 1 82 ? -10.994 -10.843 10.271 1.00 91.81 82 THR A O 1
ATOM 655 N N . VAL A 1 83 ? -10.696 -9.265 8.703 1.00 92.31 83 VAL A N 1
ATOM 656 C CA . VAL A 1 83 ? -9.399 -8.807 9.196 1.00 92.31 83 VAL A CA 1
ATOM 657 C C . VAL A 1 83 ? -9.603 -7.681 10.204 1.00 92.31 83 VAL A C 1
ATOM 659 O O . VAL A 1 83 ? -9.999 -6.573 9.853 1.00 92.31 83 VAL A O 1
ATOM 662 N N . ASP A 1 84 ? -9.261 -7.946 11.463 1.00 93.81 84 ASP A N 1
ATOM 663 C CA . ASP A 1 84 ? -9.397 -6.962 12.543 1.00 93.81 84 ASP A CA 1
ATOM 664 C C . ASP A 1 84 ? -8.230 -5.970 12.609 1.00 93.81 84 ASP A C 1
ATOM 666 O O . ASP A 1 84 ? -8.386 -4.842 13.083 1.00 93.81 84 ASP A O 1
ATOM 670 N N . VAL A 1 85 ? -7.031 -6.393 12.194 1.00 94.62 85 VAL A N 1
ATOM 671 C CA . VAL A 1 85 ? -5.801 -5.621 12.393 1.00 94.62 85 VAL A CA 1
ATOM 672 C C . VAL A 1 85 ? -4.835 -5.767 11.222 1.00 94.62 85 VAL A C 1
ATOM 674 O O . VAL A 1 85 ? -4.513 -6.880 10.810 1.00 94.62 85 VAL A O 1
ATOM 677 N N . ILE A 1 86 ? -4.293 -4.637 10.761 1.00 93.75 86 ILE A N 1
ATOM 678 C CA . ILE A 1 86 ? -3.163 -4.575 9.823 1.00 93.75 86 ILE A CA 1
ATOM 679 C C . ILE A 1 86 ? -1.962 -3.962 10.546 1.00 93.75 86 ILE A C 1
ATOM 681 O O . ILE A 1 86 ? -2.069 -2.898 11.152 1.00 93.75 86 ILE A O 1
ATOM 685 N N . LEU A 1 87 ? -0.806 -4.622 10.473 1.00 93.81 87 LEU A N 1
ATOM 686 C CA . LEU A 1 87 ? 0.452 -4.118 11.023 1.00 93.81 87 LEU A CA 1
ATOM 687 C C . LEU A 1 87 ? 1.391 -3.697 9.892 1.00 93.81 87 LEU A C 1
ATOM 689 O O . LEU A 1 87 ? 1.719 -4.501 9.020 1.00 93.81 87 LEU A O 1
ATOM 693 N N . ILE A 1 88 ? 1.881 -2.463 9.949 1.00 92.88 88 ILE A N 1
ATOM 694 C CA . ILE A 1 88 ? 2.797 -1.908 8.956 1.00 92.88 88 ILE A CA 1
ATOM 695 C C . ILE A 1 88 ? 4.217 -1.919 9.508 1.00 92.88 88 ILE A C 1
ATOM 697 O O . ILE A 1 88 ? 4.558 -1.182 10.434 1.00 92.88 88 ILE A O 1
ATOM 701 N N . SER A 1 89 ? 5.056 -2.761 8.909 1.00 86.44 89 SER A N 1
ATOM 702 C CA . SER A 1 89 ? 6.478 -2.890 9.243 1.00 86.44 89 SER A CA 1
ATOM 703 C C . SER A 1 89 ? 7.375 -1.924 8.465 1.00 86.44 89 SER A C 1
ATOM 705 O O . SER A 1 89 ? 8.487 -1.631 8.901 1.00 86.44 89 SER A O 1
ATOM 707 N N . ASN A 1 90 ? 6.914 -1.442 7.309 1.00 87.19 90 ASN A N 1
ATOM 708 C CA . ASN A 1 90 ? 7.668 -0.591 6.396 1.00 87.19 90 ASN A CA 1
ATOM 709 C C . ASN A 1 90 ? 6.724 0.400 5.693 1.00 87.19 90 ASN A C 1
ATOM 711 O O . ASN A 1 90 ? 5.616 0.023 5.315 1.00 87.19 90 ASN A O 1
ATOM 715 N N . CYS A 1 91 ? 7.172 1.642 5.487 1.00 88.12 91 CYS A N 1
ATOM 716 C CA . CYS A 1 91 ? 6.382 2.697 4.844 1.00 88.12 91 CYS A CA 1
ATOM 717 C C . CYS A 1 91 ? 5.983 2.388 3.401 1.00 88.12 91 CYS A C 1
ATOM 719 O O . CYS A 1 91 ? 4.927 2.834 2.972 1.00 88.12 91 CYS A O 1
ATOM 721 N N . PHE A 1 92 ? 6.727 1.560 2.666 1.00 87.06 92 PHE A N 1
ATOM 722 C CA . PHE A 1 92 ? 6.336 1.193 1.302 1.00 87.06 92 PHE A CA 1
ATOM 723 C C . PHE A 1 92 ? 4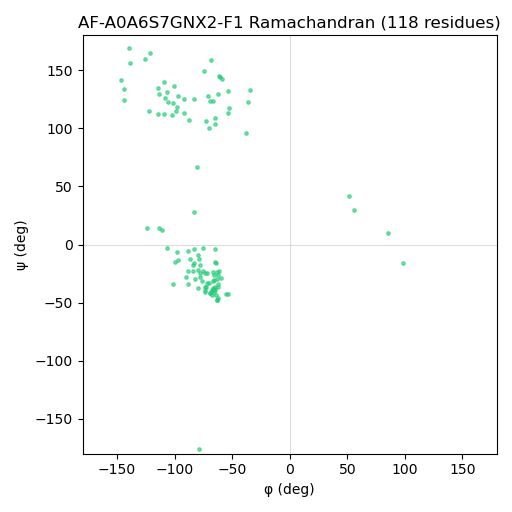.992 0.458 1.231 1.00 87.06 92 PHE A C 1
ATOM 725 O O . PHE A 1 92 ? 4.322 0.509 0.204 1.00 87.06 92 PHE A O 1
ATOM 732 N N . PHE A 1 93 ? 4.550 -0.176 2.320 1.00 84.56 93 PHE A N 1
ATOM 733 C CA . PHE A 1 93 ? 3.241 -0.826 2.361 1.00 84.56 93 PHE A CA 1
ATOM 734 C C . PHE A 1 93 ? 2.079 0.145 2.601 1.00 84.56 93 PHE A C 1
ATOM 736 O O . PHE A 1 93 ? 0.928 -0.250 2.422 1.00 84.56 93 PHE A O 1
ATOM 743 N N . MET A 1 94 ? 2.345 1.417 2.927 1.00 87.19 94 MET A N 1
ATOM 744 C CA . MET A 1 94 ? 1.286 2.429 2.999 1.00 87.19 94 MET A CA 1
ATOM 745 C C . MET A 1 94 ? 0.656 2.718 1.638 1.00 87.19 94 MET A C 1
ATOM 747 O O . MET A 1 94 ? -0.524 3.042 1.600 1.00 87.19 94 MET A O 1
ATOM 751 N N . PHE A 1 95 ? 1.368 2.507 0.525 1.00 86.88 95 PHE A N 1
ATOM 752 C CA . PHE A 1 95 ? 0.803 2.709 -0.816 1.00 86.88 95 PHE A CA 1
ATOM 753 C C . PHE A 1 95 ? -0.368 1.773 -1.136 1.00 86.88 95 PHE A C 1
ATOM 755 O O . PHE A 1 95 ? -1.208 2.112 -1.963 1.00 86.88 95 PHE A O 1
ATOM 762 N N . ALA A 1 96 ? -0.457 0.620 -0.469 1.00 86.25 96 ALA A N 1
ATOM 763 C CA . ALA A 1 96 ? -1.572 -0.306 -0.636 1.00 86.25 96 ALA A CA 1
ATOM 764 C C . ALA A 1 96 ? -2.788 0.057 0.234 1.00 86.25 96 ALA A C 1
ATOM 766 O O . ALA A 1 96 ? -3.890 -0.417 -0.037 1.00 86.25 96 ALA A O 1
ATOM 767 N N . LEU A 1 97 ? -2.614 0.887 1.273 1.00 89.12 97 LEU A N 1
ATOM 768 C CA . LEU A 1 97 ? -3.696 1.202 2.205 1.00 89.12 97 LEU A CA 1
ATOM 769 C C . LEU A 1 97 ? -4.878 1.906 1.550 1.00 89.12 97 LEU A C 1
ATOM 771 O O . LEU A 1 97 ? -5.977 1.443 1.822 1.00 89.12 97 LEU A O 1
ATOM 775 N N . PRO A 1 98 ? -4.713 2.938 0.691 1.00 89.06 98 PRO A N 1
ATOM 776 C CA . PRO A 1 98 ? -5.858 3.584 0.051 1.00 89.06 98 PRO A CA 1
ATOM 777 C C . PRO A 1 98 ? -6.743 2.570 -0.673 1.00 89.06 98 PRO A C 1
ATOM 779 O O . PRO A 1 98 ? -7.958 2.567 -0.501 1.00 89.06 98 PRO A O 1
ATOM 782 N N . TYR A 1 99 ? -6.123 1.621 -1.383 1.00 89.38 99 TYR A N 1
ATOM 783 C CA . TYR A 1 99 ? -6.854 0.545 -2.040 1.00 89.38 99 TYR A CA 1
ATOM 784 C C . TYR A 1 99 ? -7.581 -0.356 -1.037 1.00 89.38 99 TYR A C 1
ATOM 786 O O . TYR A 1 99 ? -8.769 -0.626 -1.192 1.00 89.38 99 TYR A O 1
ATOM 794 N N . ILE A 1 100 ? -6.899 -0.792 0.023 1.00 89.69 100 ILE A N 1
ATOM 795 C CA . ILE A 1 100 ? -7.494 -1.666 1.040 1.00 89.69 100 ILE A CA 1
ATOM 796 C C . ILE A 1 100 ? -8.645 -0.957 1.771 1.00 89.69 100 ILE A C 1
ATOM 798 O O . ILE A 1 100 ? -9.697 -1.554 1.970 1.00 89.69 100 ILE A O 1
ATOM 802 N N . THR A 1 101 ? -8.496 0.308 2.153 1.00 89.94 101 THR A N 1
ATOM 803 C CA . THR A 1 101 ? -9.500 1.027 2.948 1.00 89.94 101 THR A CA 1
ATOM 804 C C . THR A 1 101 ? -10.694 1.517 2.134 1.00 89.94 101 THR A C 1
ATOM 806 O O . THR A 1 101 ? -11.773 1.664 2.700 1.00 89.94 101 THR A O 1
ATOM 809 N N . GLU A 1 102 ? -10.524 1.795 0.836 1.00 89.06 102 GLU A N 1
ATOM 810 C CA . GLU A 1 102 ? -11.593 2.347 -0.015 1.00 89.06 102 GLU A CA 1
ATOM 811 C C . GLU A 1 102 ? -12.261 1.298 -0.910 1.00 89.06 102 GLU A C 1
ATOM 813 O O . GLU A 1 102 ? -13.462 1.386 -1.172 1.00 89.06 102 GLU A O 1
ATOM 818 N N . HIS A 1 103 ? -11.502 0.306 -1.385 1.00 88.44 103 HIS A N 1
ATOM 819 C CA . HIS A 1 103 ? -11.983 -0.690 -2.348 1.00 88.44 103 HIS A CA 1
ATOM 820 C C . HIS A 1 103 ? -12.221 -2.075 -1.739 1.00 88.44 103 HIS A C 1
ATOM 822 O O . HIS A 1 103 ? -12.726 -2.959 -2.431 1.00 88.44 103 HIS A O 1
ATOM 828 N N . THR A 1 104 ? -11.919 -2.276 -0.452 1.00 87.62 104 THR A N 1
ATOM 829 C CA . THR A 1 104 ? -12.247 -3.517 0.267 1.00 87.62 104 THR A CA 1
ATOM 830 C C . THR A 1 104 ? -13.138 -3.240 1.480 1.00 87.62 104 THR A C 1
ATOM 832 O O . THR A 1 104 ? -13.264 -2.105 1.928 1.00 87.62 104 THR A O 1
ATOM 835 N N . ASN A 1 105 ? -13.762 -4.281 2.041 1.00 90.69 105 ASN A N 1
ATOM 836 C CA . ASN A 1 105 ? -14.632 -4.170 3.222 1.00 90.69 105 ASN A CA 1
ATOM 837 C C . ASN A 1 105 ? -13.854 -4.172 4.555 1.00 90.69 105 ASN A C 1
ATOM 839 O O . ASN A 1 105 ? -14.377 -4.624 5.574 1.00 90.69 105 ASN A O 1
ATOM 843 N N . PHE A 1 106 ? -12.600 -3.716 4.560 1.00 92.81 106 PHE A N 1
ATOM 844 C CA . PHE A 1 106 ? -11.783 -3.657 5.769 1.00 92.81 106 PHE A CA 1
ATOM 845 C C . PHE A 1 106 ? -12.304 -2.583 6.736 1.00 92.81 106 PHE A C 1
ATOM 847 O O . PHE A 1 106 ? -12.370 -1.403 6.398 1.00 92.81 106 PHE A O 1
ATOM 854 N N . SER A 1 107 ? -12.621 -2.982 7.968 1.00 93.69 107 SER A N 1
ATOM 855 C CA . SER A 1 107 ? -13.045 -2.074 9.048 1.00 93.69 107 SER A CA 1
ATOM 856 C C . SER A 1 107 ? -12.177 -2.183 10.304 1.00 93.69 107 SER A C 1
ATOM 858 O O . SER A 1 107 ? -12.582 -1.745 11.383 1.00 93.69 107 SER A O 1
ATOM 860 N N . GLY A 1 108 ? -11.018 -2.828 10.185 1.00 92.69 108 GLY A N 1
ATOM 861 C CA . GLY A 1 108 ? -10.098 -3.066 11.287 1.00 92.69 108 GLY A CA 1
ATOM 862 C C . GLY A 1 108 ? -9.239 -1.850 11.646 1.00 92.69 108 GLY A C 1
ATOM 863 O O . GLY A 1 108 ? -9.372 -0.757 11.096 1.00 92.69 108 GLY A O 1
ATOM 864 N N . THR A 1 109 ? -8.318 -2.044 12.589 1.00 94.50 109 THR A N 1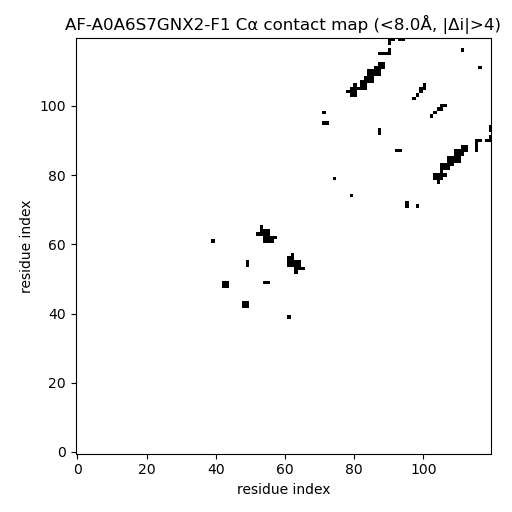
ATOM 865 C CA . THR A 1 109 ? -7.364 -1.009 13.020 1.00 94.50 109 THR A CA 1
ATOM 866 C C . THR A 1 109 ? -6.000 -1.218 12.371 1.00 94.50 109 THR A C 1
ATOM 868 O O . THR A 1 109 ? -5.483 -2.332 12.310 1.00 94.50 109 THR A O 1
ATOM 871 N N . ILE A 1 110 ? -5.390 -0.130 11.905 1.00 94.69 110 ILE A N 1
ATOM 872 C CA . ILE A 1 110 ? -4.060 -0.144 11.295 1.00 94.69 110 ILE A CA 1
ATOM 873 C C . ILE A 1 110 ? -3.052 0.350 12.332 1.00 94.69 110 ILE A C 1
ATOM 875 O O . ILE A 1 110 ? -3.170 1.466 12.837 1.00 94.69 110 ILE A O 1
ATOM 879 N N . TYR A 1 111 ? -2.051 -0.472 12.640 1.00 94.50 111 TYR A N 1
ATOM 880 C CA . TYR A 1 111 ? -0.933 -0.094 13.499 1.00 94.50 111 TYR A CA 1
ATOM 881 C C . TYR A 1 111 ? 0.326 0.099 12.666 1.00 94.50 111 TYR A C 1
ATOM 883 O O . TYR A 1 111 ? 0.712 -0.767 11.882 1.00 94.50 111 TYR A O 1
ATOM 891 N N . ALA A 1 112 ? 1.007 1.214 12.888 1.00 93.44 112 ALA A N 1
ATOM 892 C CA . ALA A 1 112 ? 2.289 1.524 12.279 1.00 93.44 112 ALA A CA 1
ATOM 893 C C . ALA A 1 112 ? 3.209 2.161 13.324 1.00 93.44 112 ALA A C 1
ATOM 895 O O . ALA A 1 112 ? 2.745 2.720 14.321 1.00 93.44 112 ALA A O 1
ATOM 896 N N . THR A 1 113 ? 4.521 2.067 13.109 1.00 92.00 113 THR A N 1
ATOM 897 C CA . THR A 1 113 ? 5.467 2.830 13.933 1.00 92.00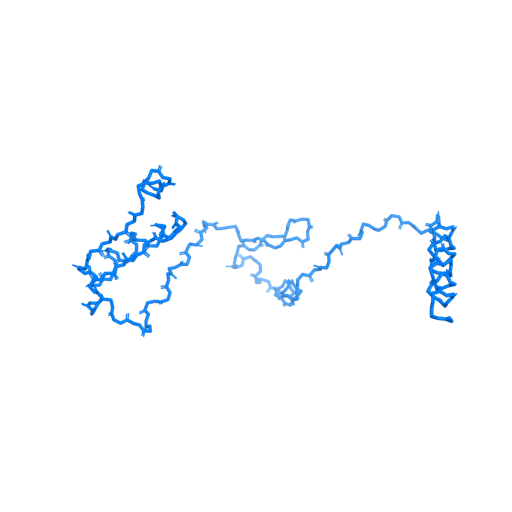 113 THR A CA 1
ATOM 898 C C . THR A 1 113 ? 5.433 4.298 13.532 1.00 92.00 113 THR A C 1
ATOM 900 O O . THR A 1 113 ? 5.214 4.610 12.366 1.00 92.00 113 THR A O 1
ATOM 903 N N . GLU A 1 114 ? 5.688 5.208 14.469 1.00 92.06 114 GLU A N 1
ATOM 904 C CA . GLU A 1 114 ? 5.630 6.644 14.173 1.00 92.06 114 GLU A CA 1
ATOM 905 C C . GLU A 1 114 ? 6.528 7.082 12.996 1.00 92.06 114 GLU A C 1
ATOM 907 O O . GLU A 1 114 ? 6.051 7.800 12.120 1.00 92.06 114 GLU A O 1
ATOM 912 N N . PRO A 1 115 ? 7.782 6.601 12.859 1.00 86.25 115 PRO A N 1
ATOM 913 C CA . PRO A 1 115 ? 8.591 6.918 11.680 1.00 86.25 115 PRO A CA 1
ATOM 914 C C . PRO A 1 115 ? 7.962 6.449 10.363 1.00 86.25 115 PRO A C 1
ATOM 916 O O . PRO A 1 115 ? 8.208 7.042 9.318 1.00 86.25 115 PRO A O 1
ATOM 919 N N . THR A 1 116 ? 7.162 5.382 10.399 1.00 88.88 116 THR A N 1
ATOM 920 C CA . THR A 1 116 ? 6.449 4.876 9.227 1.00 88.88 116 THR A CA 1
ATOM 921 C C . THR A 1 116 ? 5.351 5.839 8.785 1.00 88.88 116 THR A C 1
ATOM 923 O O . THR A 1 116 ? 5.258 6.096 7.591 1.00 88.88 116 THR A O 1
ATOM 926 N N . LEU A 1 117 ? 4.600 6.425 9.726 1.00 85.50 117 LEU A N 1
ATOM 927 C CA . LEU A 1 117 ? 3.569 7.433 9.440 1.00 85.50 117 LEU A CA 1
ATOM 928 C C . LEU A 1 117 ? 4.137 8.739 8.877 1.00 85.50 117 LEU A C 1
ATOM 930 O O . LEU A 1 117 ? 3.461 9.423 8.126 1.00 85.50 117 LEU A O 1
ATOM 934 N N . GLN A 1 118 ? 5.360 9.110 9.253 1.00 86.12 118 GLN A N 1
ATOM 935 C CA . GLN A 1 118 ? 5.984 10.348 8.770 1.00 86.12 118 GLN A CA 1
ATOM 936 C C . GLN A 1 118 ? 6.576 10.222 7.362 1.00 86.12 118 GLN A C 1
ATOM 938 O O . GLN A 1 118 ? 6.819 11.231 6.704 1.00 86.12 118 GLN A O 1
ATOM 943 N N . MET A 1 119 ? 6.871 8.995 6.930 1.00 81.38 119 MET A N 1
ATOM 944 C CA . MET A 1 119 ? 7.551 8.709 5.665 1.00 81.38 119 MET A CA 1
ATOM 945 C C . MET A 1 119 ? 6.592 8.337 4.532 1.00 81.38 119 MET A C 1
ATOM 947 O O . MET A 1 119 ? 7.057 8.164 3.405 1.00 81.38 119 MET A O 1
ATOM 951 N N . GLY A 1 120 ? 5.298 8.184 4.816 1.00 62.06 120 GLY A N 1
ATOM 952 C CA . GLY A 1 120 ? 4.282 7.817 3.833 1.00 62.06 120 GLY A CA 1
ATOM 953 C C . GLY A 1 120 ? 3.031 8.669 3.939 1.00 62.06 120 GLY A C 1
ATOM 954 O O . GLY A 1 120 ? 2.792 9.247 5.019 1.00 62.06 120 GLY A O 1
#

Secondary structure (DSSP, 8-state):
--HHHHHHHHHHHHHHHHHHHHHGGGS----------TTTTTTTTSTTHHHHTTEEEETTEEEE-SPPP-PPP--TTS-GGG--EEEESSGGGGGGHHHHHHHS---SEEEE-HHHHHH-

Mean predicted aligned error: 17.67 Å

Sequence (120 aa):
MFLSKVSRLLVKLGEEMNNDFRNGENMKKQSQSFGKPWFARELQDIEGFADENNIIDIAGNVFVDSEPEVLPPEVDLLDMSTVDVILISNCFFMFALPYITEHTNFSGTIYATEPTLQMG

Nearest PDB structures (foldseek):
  7pks-assembly1_i  TM=9.007E-01  e=1.196E-04  Homo sapiens
  8rc4-assembly1_i  TM=8.853E-01  e=1.471E-04  Homo sapiens
  7ycx-assembly1_I  TM=8.256E-01  e=1.937E-04  Homo sapiens

Solvent-accessible surface area (backbone atoms only — not comparable to full-atom values): 7789 Å² total; per-residue (Å²): 122,68,72,66,54,54,57,53,50,54,52,51,52,52,52,51,56,52,52,52,57,71,64,48,84,79,60,78,94,67,83,80,73,75,80,78,66,93,70,67,67,76,56,70,73,41,90,63,51,36,76,76,62,39,48,43,77,58,98,89,41,82,44,63,76,62,82,86,82,80,83,75,78,89,51,92,88,52,72,42,64,78,42,61,68,46,78,48,93,51,39,78,61,53,75,52,42,64,53,44,60,71,77,41,66,41,79,46,50,80,46,65,49,71,73,36,61,76,70,85

Foldseek 3Di:
DVVVVVVVVVVVVVVVVVVVVVVPPPDDDDPDDDDQPPPLPPQVPPPPSCVVQQWDADPNDIDHPDDDDDDAPPPVVDQLLPDAEAEDPALVCVVNVVCCVPVHNHPHDYDYDPVSVVVD

InterPro domains:
  IPR027074 Integrator complex subunit 9 [PTHR46094] (15-120)
  IPR036866 Ribonuclease Z/Hydroxyacylglutathione hydrolase-like [G3DSA:3.60.15.10] (49-120)
  IPR036866 Ribonuclease Z/Hydroxyacylglutathione hydrolase-like [SSF56281] (63-120)

Organism: Paramuricea clavata (NCBI:txid317549)

Radius of gyration: 26.81 Å; Cα contacts (8 Å, |Δi|>4): 78; chains: 1; bounding box: 64×41×52 Å